Protein AF-A0A077KKG1-F1 (afdb_monomer)

pLDDT: mean 85.25, std 10.88, range [47.28, 97.12]

Radius of gyration: 15.62 Å; Cα contacts (8 Å, |Δi|>4): 244; chains: 1; bounding box: 36×27×46 Å

Structure (mmCIF, N/CA/C/O backbone):
data_AF-A0A077KKG1-F1
#
_entry.id   AF-A0A077KKG1-F1
#
loop_
_atom_site.group_PDB
_atom_site.id
_atom_site.type_symbol
_atom_site.label_atom_id
_atom_site.label_alt_id
_atom_site.label_comp_id
_atom_site.label_asym_id
_atom_site.label_entity_id
_atom_site.label_seq_id
_atom_site.pdbx_PDB_ins_code
_atom_site.Cartn_x
_atom_site.Cartn_y
_atom_site.Cartn_z
_atom_site.occupancy
_atom_site.B_iso_or_equiv
_atom_site.auth_seq_id
_atom_site.auth_comp_id
_atom_site.auth_asym_id
_atom_site.auth_atom_id
_atom_site.pdbx_PDB_model_num
ATOM 1 N N . MET A 1 1 ? -13.181 6.318 2.688 1.00 75.56 1 MET A N 1
ATOM 2 C CA . MET A 1 1 ? -13.221 5.011 3.381 1.00 75.56 1 MET A CA 1
ATOM 3 C C . MET A 1 1 ? -12.805 3.961 2.373 1.00 75.56 1 MET A C 1
ATOM 5 O O . MET A 1 1 ? -13.246 4.068 1.236 1.00 75.56 1 MET A O 1
ATOM 9 N N . ILE A 1 2 ? -11.935 3.028 2.757 1.00 85.12 2 ILE A N 1
ATOM 10 C CA . ILE A 1 2 ? -11.468 1.952 1.866 1.00 85.12 2 ILE A CA 1
ATOM 11 C C . ILE A 1 2 ? -12.514 0.837 1.843 1.00 85.12 2 ILE A C 1
ATOM 13 O O . ILE A 1 2 ? -13.038 0.472 2.900 1.00 85.12 2 ILE A O 1
ATOM 17 N N . ALA A 1 3 ? -12.823 0.294 0.667 1.00 88.19 3 ALA A N 1
ATOM 18 C CA . ALA A 1 3 ? -13.739 -0.831 0.590 1.00 88.19 3 ALA A CA 1
ATOM 19 C C . ALA A 1 3 ? -13.017 -2.147 0.955 1.00 88.19 3 ALA A C 1
ATOM 21 O O . ALA A 1 3 ? -11.878 -2.347 0.535 1.00 88.19 3 ALA A O 1
ATOM 22 N N . PRO A 1 4 ? -13.649 -3.079 1.696 1.00 88.25 4 PRO A N 1
ATOM 23 C CA . PRO A 1 4 ? -13.005 -4.322 2.136 1.00 88.25 4 PRO A CA 1
ATOM 24 C C . PRO A 1 4 ? -12.326 -5.120 1.017 1.00 88.25 4 PRO A C 1
ATOM 26 O O . PRO A 1 4 ? -11.242 -5.662 1.216 1.00 88.25 4 PRO A O 1
ATOM 29 N N . GLN A 1 5 ? -12.934 -5.154 -0.172 1.00 91.19 5 GLN A N 1
ATOM 30 C CA . GLN A 1 5 ? -12.411 -5.858 -1.344 1.00 91.19 5 GLN A CA 1
ATOM 31 C C . GLN A 1 5 ? -11.122 -5.255 -1.934 1.00 91.19 5 GLN A C 1
ATOM 33 O O . GLN A 1 5 ? -10.477 -5.895 -2.758 1.00 91.19 5 GLN A O 1
ATOM 38 N N . GLU A 1 6 ? -10.748 -4.036 -1.541 1.00 89.19 6 GLU A N 1
ATOM 39 C CA . GLU A 1 6 ? -9.504 -3.380 -1.967 1.00 89.19 6 GLU A CA 1
ATOM 40 C C . GLU A 1 6 ? -8.319 -3.736 -1.058 1.00 89.19 6 GLU A C 1
ATOM 42 O O . GLU A 1 6 ? -7.182 -3.338 -1.321 1.00 89.19 6 GLU A O 1
ATOM 47 N N . LEU A 1 7 ? -8.564 -4.465 0.032 1.00 94.31 7 LEU A N 1
ATOM 48 C CA . LEU A 1 7 ? -7.550 -4.800 1.020 1.00 94.31 7 LEU A CA 1
ATOM 49 C C . LEU A 1 7 ? -6.962 -6.186 0.777 1.00 94.31 7 LEU A C 1
ATOM 51 O O . LEU A 1 7 ? -7.649 -7.140 0.414 1.00 94.31 7 LEU A O 1
ATOM 55 N N . ARG A 1 8 ? -5.668 -6.295 1.061 1.00 94.88 8 ARG A N 1
ATOM 56 C CA . ARG A 1 8 ? -4.921 -7.547 1.135 1.00 94.88 8 ARG A CA 1
ATOM 57 C C . ARG A 1 8 ? -4.066 -7.567 2.391 1.00 94.88 8 ARG A C 1
ATOM 59 O O . ARG A 1 8 ? -3.738 -6.519 2.946 1.00 94.88 8 ARG A O 1
ATOM 66 N N . ILE A 1 9 ? -3.697 -8.770 2.823 1.00 94.88 9 ILE A N 1
ATOM 67 C CA . ILE A 1 9 ? -2.676 -8.954 3.859 1.00 94.88 9 ILE A CA 1
ATOM 68 C C . ILE A 1 9 ? -1.381 -8.290 3.374 1.00 94.88 9 ILE A C 1
ATOM 70 O O . ILE A 1 9 ? -0.998 -8.461 2.222 1.00 94.88 9 ILE A O 1
ATOM 74 N N . GLY A 1 10 ? -0.738 -7.517 4.247 1.00 94.38 10 GLY A N 1
ATOM 75 C CA . GLY A 1 10 ? 0.452 -6.729 3.936 1.00 94.38 10 GLY A CA 1
ATOM 76 C C . GLY A 1 10 ? 0.177 -5.287 3.502 1.00 94.38 10 GLY A C 1
ATOM 77 O O . GLY A 1 10 ? 1.113 -4.483 3.515 1.00 94.38 10 GLY A O 1
ATOM 78 N N . ASN A 1 11 ? -1.074 -4.923 3.187 1.00 96.19 11 ASN A N 1
ATOM 79 C CA . ASN A 1 11 ? -1.398 -3.547 2.811 1.00 96.19 11 ASN A CA 1
ATOM 80 C C . ASN A 1 11 ? -1.111 -2.586 3.966 1.00 96.19 11 ASN A C 1
ATOM 82 O O . ASN A 1 11 ? -1.488 -2.845 5.110 1.00 96.19 11 ASN A O 1
ATOM 86 N N . ILE A 1 12 ? -0.473 -1.466 3.639 1.00 95.50 12 ILE A N 1
ATOM 87 C CA . ILE A 1 12 ? -0.188 -0.369 4.557 1.00 95.50 12 ILE A CA 1
ATOM 88 C C . ILE A 1 12 ? -1.229 0.724 4.332 1.00 95.50 12 ILE A C 1
ATOM 90 O O . ILE A 1 12 ? -1.476 1.173 3.208 1.00 95.50 12 ILE A O 1
ATOM 94 N N . LEU A 1 13 ? -1.862 1.135 5.422 1.00 94.56 13 LEU A N 1
ATOM 95 C CA . LEU A 1 13 ? -2.914 2.142 5.440 1.00 94.56 13 LEU A CA 1
ATOM 96 C C . LEU A 1 13 ? -2.900 2.903 6.765 1.00 94.56 13 LEU A C 1
ATOM 98 O O . LEU A 1 13 ? -2.154 2.568 7.682 1.00 94.56 13 LEU A O 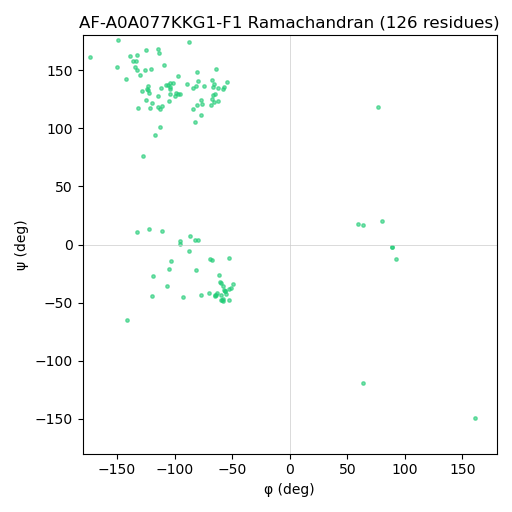1
ATOM 102 N N . ASN A 1 14 ? -3.759 3.909 6.866 1.00 93.69 14 ASN A N 1
ATOM 103 C CA . ASN A 1 14 ? -3.959 4.654 8.093 1.00 93.69 14 ASN A CA 1
ATOM 104 C C . ASN A 1 14 ? -5.291 4.254 8.734 1.00 93.69 14 ASN A C 1
ATOM 106 O O . ASN A 1 14 ? -6.320 4.162 8.062 1.00 93.69 14 ASN A O 1
ATOM 110 N N . ALA A 1 15 ? -5.292 4.068 10.049 1.00 92.19 15 ALA A N 1
ATOM 111 C CA . ALA A 1 15 ? -6.503 4.034 10.852 1.00 92.19 15 ALA A CA 1
ATOM 112 C C . ALA A 1 15 ? -6.710 5.365 11.571 1.00 92.19 15 ALA A C 1
ATOM 114 O O . ALA A 1 15 ? -5.769 5.952 12.105 1.00 92.19 15 ALA A O 1
ATOM 115 N N . ILE A 1 16 ? -7.960 5.817 11.609 1.00 90.38 16 ILE A N 1
ATOM 116 C CA . ILE A 1 16 ? -8.370 7.005 12.355 1.00 90.38 16 ILE A CA 1
ATOM 117 C C . ILE A 1 16 ? -8.991 6.609 13.693 1.00 90.38 16 ILE A C 1
ATOM 119 O O . ILE A 1 16 ? -9.902 5.783 13.750 1.00 90.38 16 ILE A O 1
ATOM 123 N N . ALA A 1 17 ? -8.535 7.238 14.774 1.00 83.56 17 ALA A N 1
ATOM 124 C CA . ALA A 1 17 ? -9.276 7.251 16.032 1.00 83.56 17 ALA A CA 1
ATOM 125 C C . ALA A 1 17 ? -10.118 8.526 16.105 1.00 83.56 17 ALA A C 1
ATOM 127 O O . ALA A 1 17 ? -9.610 9.629 15.905 1.00 83.56 17 ALA A O 1
ATOM 128 N N . THR A 1 18 ? -11.405 8.374 16.410 1.00 76.56 18 THR A N 1
ATOM 129 C CA . THR A 1 18 ? -12.345 9.486 16.577 1.00 76.56 18 THR A CA 1
ATOM 130 C C . THR A 1 18 ? -13.109 9.346 17.891 1.00 76.56 18 THR A C 1
ATOM 132 O O . THR A 1 18 ? -13.418 8.234 18.315 1.00 76.56 18 THR A O 1
ATOM 135 N N . ASN A 1 19 ? -13.431 10.472 18.531 1.00 76.31 19 ASN A N 1
ATOM 136 C CA . ASN A 1 19 ? -14.404 10.552 19.633 1.00 76.31 19 ASN A CA 1
ATOM 137 C C . ASN A 1 19 ? -15.850 10.737 19.132 1.00 76.31 19 ASN A C 1
ATOM 139 O O . ASN A 1 19 ? -16.741 10.992 19.937 1.00 76.31 19 ASN A O 1
ATOM 143 N N . GLY A 1 20 ? -16.089 10.649 17.819 1.00 70.06 20 GLY A N 1
ATOM 144 C CA . GLY A 1 20 ? -17.391 10.900 17.199 1.00 70.06 20 GLY A CA 1
ATOM 145 C C . GLY A 1 20 ? -17.643 12.359 16.805 1.00 70.06 20 GLY A C 1
ATOM 146 O O . GLY A 1 20 ? -18.687 12.640 16.225 1.00 70.06 20 GLY A O 1
ATOM 147 N N . ILE A 1 21 ? -16.707 13.274 17.085 1.00 73.31 21 ILE A N 1
ATOM 148 C CA . ILE A 1 21 ? -16.799 14.701 16.726 1.00 73.31 21 ILE A CA 1
ATOM 149 C C . ILE A 1 21 ? -15.637 15.094 15.810 1.00 73.31 21 ILE A C 1
ATOM 151 O O . ILE A 1 21 ? -15.840 15.756 14.796 1.00 73.31 21 ILE A O 1
ATOM 155 N N . GLU A 1 22 ? -14.424 14.651 16.136 1.00 75.75 22 GLU A N 1
ATOM 156 C CA . GLU A 1 22 ? -13.212 15.004 15.400 1.00 75.75 22 GLU A CA 1
ATOM 157 C C . GLU A 1 22 ? -12.278 13.804 15.216 1.00 75.75 22 GLU A C 1
ATOM 159 O O . GLU A 1 22 ? -12.406 12.766 15.879 1.00 75.75 22 GLU A O 1
ATOM 164 N N . THR A 1 23 ? -11.348 13.933 14.269 1.00 78.00 23 THR A N 1
ATOM 165 C CA . THR A 1 23 ? -10.246 12.976 14.114 1.00 78.00 23 THR A CA 1
ATOM 166 C C . THR A 1 23 ? -9.181 13.323 15.137 1.00 78.00 23 THR A C 1
ATOM 168 O O . THR A 1 23 ? -8.653 14.429 15.123 1.00 78.00 23 THR A O 1
ATOM 171 N N . ILE A 1 24 ? -8.875 12.379 16.020 1.00 75.56 24 ILE A N 1
ATOM 172 C CA . ILE A 1 24 ? -7.960 12.601 17.140 1.00 75.56 24 ILE A CA 1
ATOM 173 C C . ILE A 1 24 ? -6.544 12.212 16.741 1.00 75.56 24 ILE A C 1
ATOM 175 O O . ILE A 1 24 ? -5.611 12.949 17.024 1.00 75.56 24 ILE A O 1
ATOM 179 N N . ASN A 1 25 ? -6.386 11.061 16.084 1.00 80.56 25 ASN A N 1
ATOM 180 C CA . ASN A 1 25 ? -5.084 10.502 15.730 1.00 80.56 25 ASN A CA 1
ATOM 181 C C . ASN A 1 25 ? -5.162 9.675 14.442 1.00 80.56 25 ASN A C 1
ATOM 183 O O . ASN A 1 25 ? -6.196 9.063 14.151 1.00 80.56 25 ASN A O 1
ATOM 187 N N . PHE A 1 26 ? -4.030 9.605 13.738 1.00 86.12 26 PHE A N 1
ATOM 188 C CA . PHE A 1 26 ? -3.769 8.649 12.664 1.00 86.12 26 PHE A CA 1
ATOM 189 C C . PHE A 1 26 ? -2.770 7.596 13.142 1.00 86.12 26 PHE A C 1
ATOM 191 O O . PHE A 1 26 ? -1.768 7.925 13.776 1.00 86.12 26 PHE A O 1
ATOM 198 N N . TYR A 1 27 ? -3.036 6.340 12.805 1.00 88.81 27 TYR A N 1
ATOM 199 C CA . TYR A 1 27 ? -2.153 5.212 13.067 1.00 88.81 27 TYR A CA 1
ATOM 200 C C . TYR A 1 27 ? -1.801 4.553 11.743 1.00 88.81 27 TYR A C 1
ATOM 202 O O . TYR A 1 27 ? -2.691 4.034 11.074 1.00 88.81 27 TYR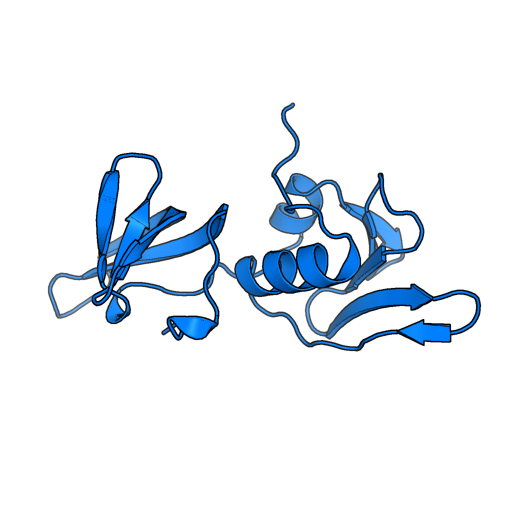 A O 1
ATOM 210 N N . GLU A 1 28 ? -0.523 4.553 11.376 1.00 92.69 28 GLU A N 1
ATOM 211 C CA . GLU A 1 28 ? -0.046 3.694 10.295 1.00 92.69 28 GLU A CA 1
ATOM 212 C C . GLU A 1 28 ? -0.146 2.241 10.760 1.00 92.69 28 GLU A C 1
ATOM 214 O O . GLU A 1 28 ? 0.360 1.878 11.826 1.00 92.69 28 GLU A O 1
ATOM 219 N N . ILE A 1 29 ? -0.834 1.423 9.974 1.00 94.56 29 ILE A N 1
ATOM 220 C CA . ILE A 1 29 ? -1.049 0.015 10.274 1.00 94.56 29 ILE A CA 1
ATOM 221 C C . ILE A 1 29 ? -0.803 -0.833 9.037 1.00 94.56 29 ILE A C 1
ATOM 223 O O . ILE A 1 29 ? -1.014 -0.402 7.900 1.00 94.56 29 ILE A O 1
ATOM 227 N N . LYS A 1 30 ? -0.412 -2.080 9.283 1.00 95.75 30 LYS A N 1
ATOM 228 C CA . LYS A 1 30 ? -0.242 -3.102 8.260 1.00 95.75 30 LYS A CA 1
ATOM 229 C C . LYS A 1 30 ? -1.267 -4.207 8.470 1.00 95.75 30 LYS A C 1
ATOM 231 O O . LYS A 1 30 ? -1.401 -4.725 9.577 1.00 95.75 30 LYS A O 1
ATOM 236 N N . VAL A 1 31 ? -2.015 -4.545 7.422 1.00 96.38 31 VAL A N 1
ATOM 237 C CA . VAL A 1 31 ? -3.052 -5.586 7.487 1.00 96.38 31 VAL A CA 1
ATOM 238 C C . VAL A 1 31 ? -2.401 -6.940 7.733 1.00 96.38 31 VAL A C 1
ATOM 240 O O . VAL A 1 31 ? -1.596 -7.395 6.925 1.00 96.38 31 VAL A O 1
ATOM 243 N N . ASN A 1 32 ? -2.803 -7.609 8.808 1.00 97.12 32 ASN A N 1
ATOM 244 C CA . ASN A 1 32 ? -2.399 -8.977 9.119 1.00 97.12 32 ASN A CA 1
ATOM 245 C C . ASN A 1 32 ? -3.541 -9.980 8.874 1.00 97.12 32 ASN A C 1
ATOM 247 O O . ASN A 1 32 ? -3.304 -11.088 8.407 1.00 97.12 32 ASN A O 1
ATOM 251 N N . GLU A 1 33 ? -4.789 -9.587 9.139 1.00 97.12 33 GLU A N 1
ATOM 252 C CA . GLU A 1 33 ? -5.979 -10.430 8.957 1.00 97.12 33 GLU A CA 1
ATOM 253 C C . GLU A 1 33 ? -7.157 -9.592 8.442 1.00 97.12 33 GLU A C 1
ATOM 255 O O . GLU A 1 33 ? -7.343 -8.454 8.880 1.00 97.12 33 GLU A O 1
ATOM 260 N N . ILE A 1 34 ? -7.977 -10.158 7.551 1.00 96.19 34 ILE A N 1
ATOM 261 C CA . ILE A 1 34 ? -9.227 -9.549 7.074 1.00 96.19 34 ILE A CA 1
ATOM 262 C C . ILE A 1 34 ? -10.400 -10.271 7.744 1.00 96.19 34 ILE A C 1
ATOM 264 O O . ILE A 1 34 ? -10.528 -11.488 7.636 1.00 96.19 34 ILE A O 1
ATOM 268 N N . LEU A 1 35 ? -11.250 -9.515 8.436 1.00 95.94 35 LEU A N 1
ATOM 269 C CA . LEU A 1 35 ? -12.389 -10.006 9.213 1.00 95.94 35 LEU A CA 1
ATOM 270 C C . LEU A 1 35 ? -13.699 -9.543 8.573 1.00 95.94 35 LEU A C 1
ATOM 272 O O . LEU A 1 35 ? -13.719 -8.602 7.795 1.00 95.94 35 LEU A O 1
ATOM 276 N N . THR A 1 36 ? -14.830 -10.137 8.945 1.00 94.56 36 THR A N 1
ATOM 277 C CA . THR A 1 36 ? -16.141 -9.724 8.407 1.00 94.56 36 THR A CA 1
ATOM 278 C C . THR A 1 36 ? -16.509 -8.270 8.720 1.00 94.56 36 THR A C 1
ATOM 280 O O . THR A 1 36 ? -17.290 -7.664 7.995 1.00 94.56 36 THR A O 1
ATOM 283 N N . ASP A 1 37 ? -15.974 -7.711 9.804 1.00 94.25 37 ASP A N 1
ATOM 284 C CA . ASP A 1 37 ? -16.308 -6.384 10.327 1.00 94.25 37 ASP A CA 1
ATOM 285 C C . ASP A 1 37 ? -15.093 -5.443 10.436 1.00 94.25 37 ASP A C 1
ATOM 287 O O . ASP A 1 37 ? -15.177 -4.389 11.069 1.00 94.25 37 ASP A O 1
ATOM 291 N N . GLY A 1 38 ? -13.960 -5.793 9.821 1.00 95.06 38 GLY A N 1
ATOM 292 C CA . GLY A 1 38 ? -12.765 -4.956 9.834 1.00 95.06 38 GLY A CA 1
ATOM 293 C C . GLY A 1 38 ? -11.493 -5.713 9.483 1.00 95.06 38 GLY A C 1
ATOM 294 O O . GLY A 1 38 ? -11.505 -6.682 8.728 1.00 95.06 38 GLY A O 1
ATOM 295 N N . ILE A 1 39 ? -10.379 -5.276 10.058 1.00 96.69 39 ILE A N 1
ATOM 296 C CA . ILE A 1 39 ? -9.084 -5.948 9.935 1.00 96.69 39 ILE A CA 1
ATOM 297 C C . ILE A 1 39 ? -8.417 -6.088 11.298 1.00 96.69 39 ILE A C 1
ATOM 299 O O . ILE A 1 39 ? -8.771 -5.392 12.255 1.00 96.69 39 ILE A O 1
ATOM 303 N N . ARG A 1 40 ? -7.420 -6.968 11.370 1.00 96.94 40 ARG A N 1
ATOM 304 C CA . ARG A 1 40 ? -6.448 -7.019 12.463 1.00 96.94 40 ARG A CA 1
ATOM 305 C C . ARG A 1 40 ? -5.080 -6.606 11.939 1.00 96.94 40 ARG A C 1
ATOM 307 O O . ARG A 1 40 ? -4.676 -7.067 10.873 1.00 96.94 40 ARG A O 1
ATOM 314 N N . GLU A 1 41 ? -4.381 -5.755 12.677 1.00 95.06 41 GLU A N 1
ATOM 315 C CA . GLU A 1 41 ? -2.994 -5.380 12.374 1.00 95.06 41 GLU A CA 1
ATOM 316 C C . GLU A 1 41 ? -1.976 -6.343 13.011 1.00 95.06 41 GLU A C 1
ATOM 318 O O . GLU A 1 41 ? -2.346 -7.233 13.781 1.00 95.06 41 GLU A O 1
ATOM 323 N N . GLU A 1 42 ? -0.692 -6.168 12.703 1.00 92.19 42 GLU A N 1
ATOM 324 C CA . GLU A 1 42 ? 0.392 -7.058 13.147 1.00 92.19 42 GLU A CA 1
ATOM 325 C C . GLU A 1 42 ? 0.524 -7.156 14.676 1.00 92.19 42 GLU A C 1
ATOM 327 O O . GLU A 1 42 ? 0.814 -8.233 15.193 1.00 92.19 42 GLU A O 1
ATOM 332 N N . LYS A 1 43 ? 0.238 -6.086 15.431 1.00 92.56 43 LYS A N 1
ATOM 333 C CA . LYS A 1 43 ? 0.250 -6.124 16.911 1.00 92.56 43 LYS A CA 1
ATOM 334 C C . LYS A 1 43 ? -1.042 -6.684 17.517 1.00 92.56 43 LYS A C 1
ATOM 336 O O . LYS A 1 43 ? -1.203 -6.695 18.736 1.00 92.56 43 LYS A O 1
ATOM 341 N N . GLY A 1 44 ? -1.982 -7.137 16.688 1.00 93.62 44 GLY A N 1
ATOM 342 C CA . GLY A 1 44 ? -3.218 -7.791 17.114 1.00 93.62 44 GLY A CA 1
ATOM 343 C C . GLY A 1 44 ? -4.401 -6.855 17.378 1.00 93.62 44 GLY A C 1
ATOM 344 O O . GLY A 1 44 ? -5.497 -7.353 17.661 1.00 93.62 44 GLY A O 1
ATOM 345 N N . LEU A 1 45 ? -4.222 -5.534 17.250 1.00 93.62 45 LEU A N 1
ATOM 346 C CA . LEU A 1 45 ? -5.309 -4.558 17.359 1.00 93.62 45 LEU A CA 1
ATOM 347 C C . LEU A 1 45 ? -6.284 -4.692 16.184 1.00 93.62 45 LEU A C 1
ATOM 349 O O . LEU A 1 45 ? -5.888 -4.947 15.046 1.00 93.62 45 LEU A O 1
ATOM 353 N N . LYS A 1 46 ? -7.575 -4.525 16.480 1.00 95.12 46 LYS A N 1
ATOM 354 C CA . LYS A 1 46 ? -8.663 -4.626 15.505 1.00 95.12 46 LYS A CA 1
ATOM 355 C C . LYS A 1 46 ? -9.168 -3.238 15.129 1.00 95.12 46 LYS A C 1
ATOM 357 O O . LYS A 1 46 ? -9.461 -2.438 16.015 1.00 95.12 46 LYS A O 1
ATOM 362 N N . PHE A 1 47 ? -9.346 -3.003 13.832 1.00 93.25 47 PHE A N 1
ATOM 363 C CA . PHE A 1 47 ? -9.867 -1.750 13.291 1.00 93.25 47 PHE A CA 1
ATOM 364 C C . PHE A 1 47 ? -11.095 -2.006 12.405 1.00 93.25 47 PHE A C 1
ATOM 366 O O . PHE A 1 47 ? -10.994 -2.789 11.455 1.00 93.25 47 PHE A O 1
ATOM 373 N N . PRO A 1 48 ? -12.250 -1.375 12.687 1.00 93.69 48 PRO A N 1
ATOM 374 C CA . PRO A 1 48 ? -13.421 -1.437 11.814 1.00 93.69 48 PRO A CA 1
ATOM 375 C C . PRO A 1 48 ? -13.160 -0.798 10.446 1.00 93.69 48 PRO A C 1
ATOM 377 O O . PRO A 1 48 ? -12.420 0.174 10.340 1.00 93.69 48 PRO A O 1
ATOM 380 N N . TYR A 1 49 ? -13.836 -1.254 9.389 1.00 93.50 49 TYR A N 1
ATOM 381 C CA . TYR A 1 49 ? -13.618 -0.705 8.039 1.00 93.50 49 TYR A CA 1
ATOM 382 C C . TYR A 1 49 ? -13.862 0.804 7.920 1.00 93.50 49 TYR A C 1
ATOM 384 O O . TYR A 1 49 ? -13.138 1.499 7.210 1.00 93.50 49 TYR A O 1
ATOM 392 N N . HIS A 1 50 ? -14.850 1.333 8.642 1.00 90.94 50 HIS A N 1
ATOM 393 C CA . HIS A 1 50 ? -15.166 2.762 8.603 1.00 90.94 50 HIS A CA 1
ATOM 394 C C . HIS A 1 50 ? -14.082 3.642 9.251 1.00 90.94 50 HIS A C 1
ATOM 396 O O . HIS A 1 50 ? -14.110 4.858 9.078 1.00 90.94 50 HIS A O 1
ATOM 402 N N . THR A 1 51 ? -13.129 3.055 9.986 1.00 91.94 51 THR A N 1
ATOM 403 C CA . THR A 1 51 ? -11.969 3.767 10.536 1.00 91.94 51 THR A CA 1
ATOM 404 C C . THR A 1 51 ? -10.739 3.666 9.637 1.00 91.94 51 THR A C 1
ATOM 406 O O . THR A 1 51 ? -9.688 4.173 10.012 1.00 91.94 51 THR A O 1
ATOM 409 N N . LEU A 1 52 ? -10.821 2.993 8.485 1.00 93.50 52 LEU A N 1
ATOM 410 C CA . LEU A 1 52 ? -9.686 2.795 7.585 1.00 93.50 52 LEU A CA 1
ATOM 411 C C . LEU A 1 52 ? -9.682 3.831 6.458 1.00 93.50 52 LEU A C 1
ATOM 413 O O . LEU A 1 52 ? -10.673 4.023 5.740 1.00 93.50 52 LEU A O 1
ATOM 417 N N . VAL A 1 53 ? -8.532 4.471 6.270 1.00 93.00 53 VAL A N 1
ATOM 418 C CA . VAL A 1 53 ? -8.293 5.457 5.215 1.00 93.00 53 VAL A CA 1
ATOM 419 C C . VAL A 1 53 ? -6.975 5.171 4.502 1.00 93.00 53 VAL A C 1
ATOM 421 O O . VAL A 1 53 ? -6.039 4.610 5.070 1.00 93.00 53 VAL A O 1
ATOM 424 N N . GLY A 1 54 ? -6.909 5.529 3.221 1.00 91.44 54 GLY A N 1
ATOM 425 C CA . GLY A 1 54 ? -5.706 5.319 2.425 1.00 91.44 54 GLY A CA 1
ATOM 426 C C . GLY A 1 54 ? -4.555 6.185 2.926 1.00 91.44 54 GLY A C 1
ATOM 427 O O . GLY A 1 54 ? -4.735 7.374 3.190 1.00 91.44 54 GLY A O 1
ATOM 428 N N . THR A 1 55 ? -3.364 5.600 3.027 1.00 92.25 55 THR A N 1
ATOM 429 C CA . THR A 1 55 ? -2.127 6.372 3.176 1.00 92.25 55 THR A CA 1
ATOM 430 C C . THR A 1 55 ? -1.769 6.956 1.820 1.00 92.25 55 THR A C 1
ATOM 432 O O . THR A 1 55 ? -1.622 6.192 0.867 1.00 92.25 55 THR A O 1
ATOM 435 N N . LEU A 1 56 ? -1.671 8.285 1.719 1.00 91.31 56 LEU A N 1
ATOM 436 C CA . LEU A 1 56 ? -1.308 8.961 0.471 1.00 91.31 56 LEU A CA 1
ATOM 437 C C . LEU A 1 56 ? 0.038 8.449 -0.042 1.00 91.31 56 LEU A C 1
ATOM 439 O O . LEU A 1 56 ? 0.991 8.297 0.724 1.00 91.31 56 LEU A O 1
ATOM 443 N N . LEU A 1 57 ? 0.102 8.188 -1.344 1.00 91.06 57 LEU A N 1
ATOM 444 C CA . LEU A 1 57 ? 1.334 7.802 -2.001 1.00 91.06 57 LEU A CA 1
ATOM 445 C C . LEU A 1 57 ? 2.210 9.041 -2.206 1.00 91.06 57 LEU A C 1
ATOM 447 O O . LEU A 1 57 ? 1.891 9.920 -3.001 1.00 91.06 57 LEU A O 1
ATOM 451 N N . THR A 1 58 ? 3.328 9.097 -1.490 1.00 91.38 58 THR A N 1
ATOM 452 C CA . THR A 1 58 ? 4.317 10.178 -1.581 1.00 91.38 58 THR A CA 1
ATOM 453 C C . THR A 1 58 ? 5.643 9.652 -2.126 1.00 91.38 58 THR A C 1
ATOM 455 O O . THR A 1 58 ? 5.875 8.442 -2.188 1.00 91.38 58 THR A O 1
ATOM 458 N N . GLU A 1 59 ? 6.550 10.562 -2.484 1.00 91.38 59 GLU A N 1
ATOM 459 C CA . GLU A 1 59 ? 7.926 10.209 -2.856 1.00 91.38 59 GLU A CA 1
ATOM 460 C C . GLU A 1 59 ? 8.633 9.409 -1.750 1.00 91.38 59 GLU A C 1
ATOM 462 O O . GLU A 1 59 ? 9.288 8.409 -2.038 1.00 91.38 59 GLU A O 1
ATOM 467 N N . GLU A 1 60 ? 8.432 9.774 -0.480 1.00 92.56 60 GLU A N 1
ATOM 468 C CA . GLU A 1 60 ? 9.002 9.056 0.668 1.00 92.56 60 GLU A CA 1
ATOM 469 C C . GLU A 1 60 ? 8.623 7.566 0.665 1.00 92.56 60 GLU A C 1
ATOM 471 O O . GLU A 1 60 ? 9.472 6.703 0.896 1.00 92.56 60 GLU A O 1
ATOM 476 N N . TRP A 1 61 ? 7.364 7.248 0.352 1.00 92.81 61 TRP A N 1
ATOM 477 C CA . TRP A 1 61 ? 6.907 5.863 0.247 1.00 92.81 61 TRP A CA 1
ATOM 478 C C . TRP A 1 61 ? 7.586 5.113 -0.894 1.00 92.81 61 TRP A C 1
ATOM 480 O O . TRP A 1 61 ? 8.026 3.981 -0.702 1.00 92.81 61 TRP A O 1
ATOM 490 N N . LEU A 1 62 ? 7.721 5.737 -2.065 1.00 92.00 62 LEU A N 1
ATOM 491 C CA . LEU A 1 62 ? 8.409 5.123 -3.202 1.00 92.00 62 LEU A CA 1
ATOM 492 C C . LEU A 1 62 ? 9.863 4.780 -2.863 1.00 92.00 62 LEU A C 1
ATOM 494 O O . LEU A 1 62 ? 10.310 3.666 -3.143 1.00 92.00 62 LEU A O 1
ATOM 498 N N . LEU A 1 63 ? 10.576 5.689 -2.197 1.00 92.19 63 LEU A N 1
ATOM 499 C CA . LEU A 1 63 ? 11.954 5.455 -1.762 1.00 92.19 63 LEU A CA 1
ATOM 500 C C . LEU A 1 63 ? 12.033 4.313 -0.735 1.00 92.19 63 LEU A C 1
ATOM 502 O O . LEU A 1 63 ? 12.872 3.420 -0.880 1.00 92.19 63 LEU A O 1
ATOM 506 N N . LYS A 1 64 ? 11.120 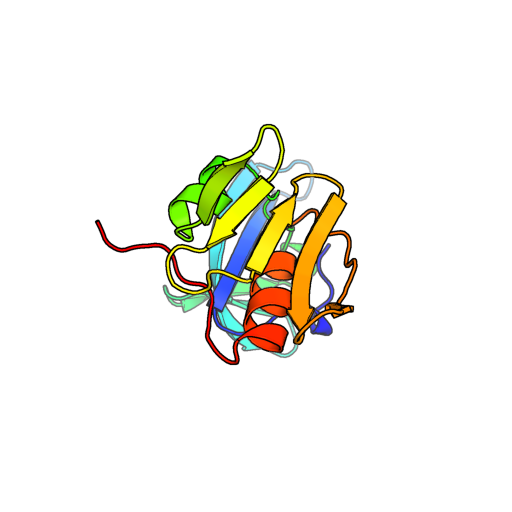4.276 0.250 1.00 92.81 64 LYS A N 1
ATOM 507 C CA . LYS A 1 64 ? 11.008 3.172 1.227 1.00 92.81 64 LYS A CA 1
ATOM 508 C C . LYS A 1 64 ? 10.789 1.819 0.551 1.00 92.81 64 LYS A C 1
ATOM 510 O O . LYS A 1 64 ? 11.380 0.828 0.969 1.00 92.81 64 LYS A O 1
ATOM 515 N N . PHE A 1 65 ? 9.991 1.775 -0.512 1.00 92.69 65 PHE A N 1
ATOM 516 C CA . PHE A 1 65 ? 9.744 0.567 -1.304 1.00 92.69 65 PHE A CA 1
ATOM 517 C C . PHE A 1 65 ? 10.859 0.236 -2.304 1.00 92.69 65 PHE A C 1
ATOM 519 O O . PHE A 1 65 ? 10.749 -0.714 -3.074 1.00 92.69 65 PHE A O 1
ATOM 526 N N . GLY A 1 66 ? 11.953 0.997 -2.313 1.00 91.75 66 GLY A N 1
ATOM 527 C CA . GLY A 1 66 ? 13.091 0.709 -3.168 1.00 91.75 66 GLY A CA 1
ATOM 528 C C . GLY A 1 66 ? 12.935 1.159 -4.613 1.00 91.75 66 GLY A C 1
ATOM 529 O O . GLY A 1 66 ? 13.645 0.640 -5.481 1.00 91.75 66 GLY A O 1
ATOM 530 N N . PHE A 1 67 ? 12.036 2.099 -4.880 1.00 91.25 67 PHE A N 1
ATOM 531 C CA . PHE A 1 67 ? 12.077 2.838 -6.126 1.00 91.25 67 PHE A CA 1
ATOM 532 C C . PHE A 1 67 ? 13.120 3.951 -6.049 1.00 91.25 67 PHE A C 1
ATOM 534 O O . PHE A 1 67 ? 13.361 4.534 -4.997 1.00 91.25 67 PHE A O 1
ATOM 541 N N . GLU A 1 68 ? 13.723 4.256 -7.187 1.00 92.19 68 GLU A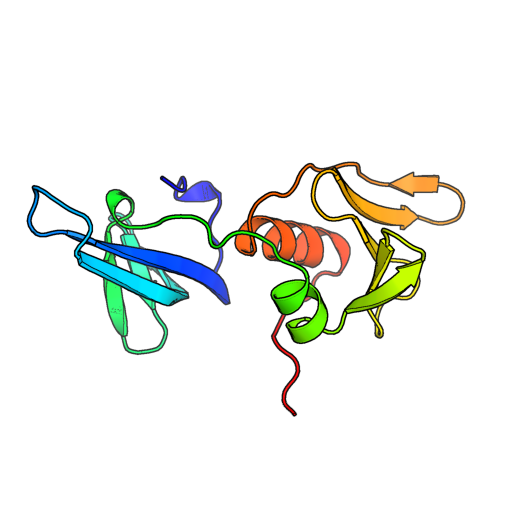 N 1
ATOM 542 C CA . GLU A 1 68 ? 14.736 5.291 -7.337 1.00 92.19 68 GLU A CA 1
ATOM 543 C C . GLU A 1 68 ? 14.284 6.267 -8.413 1.00 92.19 68 GLU A C 1
ATOM 545 O O . GLU A 1 68 ? 13.850 5.861 -9.497 1.00 92.19 68 GLU A O 1
ATOM 550 N N . LYS A 1 69 ? 14.394 7.562 -8.123 1.00 90.69 69 LYS A N 1
ATOM 551 C CA . LYS A 1 69 ? 14.132 8.602 -9.111 1.00 90.69 69 LYS A CA 1
ATOM 552 C C . LYS A 1 69 ? 15.223 8.558 -10.182 1.00 90.69 69 LYS A C 1
ATOM 554 O O . LYS A 1 69 ? 16.398 8.710 -9.856 1.00 90.69 69 LYS A O 1
ATOM 559 N N . ARG A 1 70 ? 14.847 8.331 -11.445 1.00 85.38 70 ARG A N 1
ATOM 560 C CA . ARG A 1 70 ? 15.795 8.330 -12.584 1.00 85.38 70 ARG A CA 1
ATOM 561 C C . ARG A 1 70 ? 15.481 9.394 -13.634 1.00 85.38 70 ARG A C 1
ATOM 563 O O . ARG A 1 70 ? 16.406 9.866 -14.279 1.00 85.38 70 ARG A O 1
ATOM 570 N N . ASP A 1 71 ? 14.216 9.795 -13.748 1.00 79.06 71 ASP A N 1
ATOM 571 C CA . ASP A 1 71 ? 13.759 10.911 -14.583 1.00 79.06 71 ASP A CA 1
ATOM 572 C C . ASP A 1 71 ? 12.978 11.914 -13.709 1.00 79.06 71 ASP A C 1
ATOM 574 O O . ASP A 1 71 ? 12.610 11.586 -12.576 1.00 79.06 71 ASP A O 1
ATOM 578 N N . ASP A 1 72 ? 12.695 13.116 -14.225 1.00 78.69 72 ASP A N 1
ATOM 579 C CA . ASP A 1 72 ? 12.073 14.223 -13.472 1.00 78.69 72 ASP A CA 1
ATOM 580 C C . ASP A 1 72 ? 10.810 13.821 -12.686 1.00 78.69 72 ASP A C 1
ATOM 582 O O . ASP A 1 72 ? 10.592 14.313 -11.573 1.00 78.69 72 ASP A O 1
ATOM 586 N N . ASP A 1 73 ? 10.021 12.884 -13.221 1.00 80.31 73 ASP A N 1
ATOM 587 C CA . ASP A 1 73 ? 8.750 12.420 -12.663 1.00 80.31 73 ASP A CA 1
ATOM 588 C C . ASP A 1 73 ? 8.593 10.886 -12.602 1.00 80.31 73 ASP A C 1
ATOM 590 O O . ASP A 1 73 ? 7.493 10.399 -12.326 1.00 80.31 73 ASP A O 1
ATOM 594 N N . LYS A 1 74 ? 9.665 10.106 -12.830 1.00 86.50 74 LYS A N 1
ATOM 595 C CA . LYS A 1 74 ? 9.600 8.630 -12.845 1.00 86.50 74 LYS A CA 1
ATOM 596 C C . LYS A 1 74 ? 10.527 7.977 -11.833 1.00 86.50 74 LYS A C 1
ATOM 598 O O . LYS A 1 74 ? 11.740 8.211 -11.804 1.00 86.50 74 LYS A O 1
ATOM 603 N N . TYR A 1 75 ? 9.934 7.059 -11.081 1.00 90.12 75 TYR A N 1
ATOM 604 C CA . TYR A 1 75 ? 10.587 6.252 -10.063 1.00 90.12 75 TYR A CA 1
ATOM 605 C C . TYR A 1 75 ? 10.647 4.802 -10.525 1.00 90.12 75 TYR A 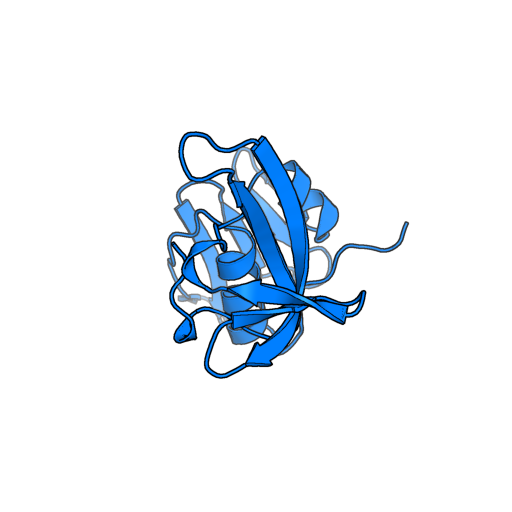C 1
ATOM 607 O O . TYR A 1 75 ? 9.605 4.194 -10.747 1.00 90.12 75 TYR A O 1
ATOM 615 N N . TYR A 1 76 ? 11.842 4.238 -10.666 1.00 89.69 76 TYR A N 1
ATOM 616 C CA . TYR A 1 76 ? 12.060 2.876 -11.159 1.00 89.69 76 TYR A CA 1
ATOM 617 C C . TYR A 1 76 ? 12.409 1.949 -10.005 1.00 89.69 76 TYR A C 1
ATOM 619 O O . TYR A 1 76 ? 13.229 2.295 -9.157 1.00 89.69 76 TYR A O 1
ATOM 627 N N . HIS A 1 77 ? 11.813 0.761 -9.966 1.00 89.25 77 HIS A N 1
ATOM 628 C CA . HIS A 1 77 ? 12.114 -0.190 -8.902 1.00 89.25 77 HIS A CA 1
ATOM 629 C C . HIS A 1 77 ? 13.464 -0.878 -9.152 1.00 89.25 77 HIS A C 1
ATOM 631 O O . HIS A 1 77 ? 13.632 -1.539 -10.173 1.00 89.25 77 HIS A O 1
ATOM 637 N N . HIS A 1 78 ? 14.391 -0.812 -8.190 1.00 82.25 78 HIS A N 1
ATOM 638 C CA . HIS A 1 78 ? 15.759 -1.352 -8.315 1.00 82.25 78 HIS A CA 1
ATOM 639 C C . HIS A 1 78 ? 15.835 -2.833 -8.753 1.00 82.25 78 HIS A C 1
ATOM 641 O O . HIS A 1 78 ? 16.708 -3.207 -9.525 1.00 82.25 78 HIS A O 1
ATOM 647 N N . LYS A 1 79 ? 14.917 -3.685 -8.268 1.00 85.44 79 LYS A N 1
ATOM 648 C CA . LYS A 1 79 ? 14.825 -5.114 -8.642 1.00 85.44 79 LYS A CA 1
ATOM 649 C C . LYS A 1 79 ? 14.097 -5.360 -9.975 1.00 85.44 79 LYS A C 1
ATOM 651 O O . LYS A 1 79 ? 14.263 -6.412 -10.584 1.00 85.44 79 LYS A O 1
ATOM 656 N N . TYR A 1 80 ? 13.264 -4.419 -10.421 1.00 82.56 80 TYR A N 1
ATOM 657 C CA . TYR A 1 80 ? 12.353 -4.603 -11.550 1.00 82.56 80 TYR A CA 1
ATOM 658 C C . TYR A 1 80 ? 12.548 -3.483 -12.566 1.00 82.56 80 TYR A C 1
ATOM 660 O O . TYR A 1 80 ? 11.691 -2.612 -12.691 1.00 82.56 80 TYR A O 1
ATOM 668 N N . ASP A 1 81 ? 13.634 -3.555 -13.343 1.00 70.00 81 ASP A N 1
ATOM 669 C CA . ASP A 1 81 ? 14.076 -2.530 -14.312 1.00 70.00 81 ASP A CA 1
ATOM 670 C C . ASP A 1 81 ? 13.017 -2.080 -15.343 1.00 70.00 81 ASP A C 1
ATOM 672 O O . ASP A 1 81 ? 13.197 -1.090 -16.047 1.00 70.00 81 ASP A O 1
ATOM 676 N N . ARG A 1 82 ? 11.892 -2.795 -15.444 1.00 76.81 82 ARG A N 1
ATOM 677 C CA . ARG A 1 82 ? 10.762 -2.512 -16.343 1.00 76.81 82 ARG A CA 1
ATOM 678 C C . ARG A 1 82 ? 9.487 -2.046 -15.634 1.00 76.81 82 ARG A C 1
ATOM 680 O O . ARG A 1 82 ? 8.424 -2.029 -16.256 1.00 76.81 82 ARG A O 1
ATOM 687 N N . THR A 1 83 ? 9.585 -1.709 -14.351 1.00 81.81 83 THR A N 1
ATOM 688 C CA . THR A 1 83 ? 8.480 -1.212 -13.524 1.00 81.81 83 THR A CA 1
ATOM 689 C C . THR A 1 83 ? 8.834 0.172 -13.013 1.00 81.81 83 THR A C 1
ATOM 691 O O . THR A 1 83 ? 9.838 0.342 -12.317 1.00 81.81 83 THR A O 1
ATOM 694 N N . TRP A 1 84 ? 7.998 1.153 -13.340 1.00 84.50 84 TRP A N 1
ATOM 695 C CA . TRP A 1 84 ? 8.136 2.501 -12.811 1.00 84.50 84 TRP A CA 1
ATOM 696 C C . TRP A 1 84 ? 6.798 3.082 -12.379 1.00 84.50 84 TRP A C 1
ATOM 698 O O . TRP A 1 84 ? 5.731 2.640 -12.806 1.00 84.50 84 TRP A O 1
ATOM 708 N N . VAL A 1 85 ? 6.873 4.074 -11.501 1.00 84.00 85 VAL A N 1
ATOM 709 C CA . VAL A 1 85 ? 5.736 4.813 -10.965 1.00 84.00 85 VAL A CA 1
ATOM 710 C C . VAL A 1 85 ? 5.937 6.291 -11.256 1.00 84.00 85 VAL A C 1
ATOM 712 O O . VAL A 1 85 ? 7.035 6.818 -11.075 1.00 84.00 85 VAL A O 1
ATOM 715 N N . LYS A 1 86 ? 4.869 6.956 -11.690 1.00 82.69 86 LYS A N 1
ATOM 716 C CA . LYS A 1 86 ? 4.751 8.411 -11.708 1.00 82.69 86 LYS A CA 1
ATOM 717 C C . LYS A 1 86 ? 3.680 8.811 -10.701 1.00 82.69 86 LYS A C 1
ATOM 719 O O . LYS A 1 86 ? 2.516 8.424 -10.849 1.00 82.69 86 LYS A O 1
ATOM 724 N N . ILE A 1 87 ? 4.102 9.557 -9.682 1.00 70.81 87 ILE A N 1
ATOM 725 C CA . ILE A 1 87 ? 3.219 10.152 -8.670 1.00 70.81 87 ILE A CA 1
ATOM 726 C C . ILE A 1 87 ? 2.155 10.991 -9.400 1.00 70.81 87 ILE A C 1
ATOM 728 O O . ILE A 1 87 ? 2.476 11.621 -10.405 1.00 70.81 87 ILE A O 1
ATOM 732 N N . GLU A 1 88 ? 0.896 10.942 -8.948 1.00 67.25 88 GLU A N 1
ATOM 733 C CA . GLU A 1 88 ? -0.257 11.629 -9.574 1.00 67.25 88 GLU A CA 1
ATOM 734 C C . GLU A 1 88 ? -0.613 11.159 -10.998 1.00 67.25 88 GLU A C 1
ATOM 736 O O . GLU A 1 88 ? -1.305 11.856 -11.742 1.00 67.25 88 GLU A O 1
ATOM 741 N N . SER A 1 89 ? -0.135 9.996 -11.452 1.00 63.41 89 SER A N 1
ATOM 742 C CA . SER A 1 89 ? -0.506 9.503 -12.785 1.00 63.41 89 SER A CA 1
ATOM 743 C C . SER A 1 89 ? -0.736 8.006 -12.837 1.00 63.41 89 SER A C 1
ATOM 745 O O . SER A 1 89 ? -1.848 7.584 -13.141 1.00 63.41 89 SER A O 1
ATOM 747 N N . CYS A 1 90 ? 0.295 7.189 -12.611 1.00 66.56 90 CYS A N 1
ATOM 748 C CA . CYS A 1 90 ? 0.163 5.742 -12.765 1.00 66.56 90 CYS A CA 1
ATOM 749 C C . CYS A 1 90 ? 1.389 4.942 -12.327 1.00 66.56 90 CYS A C 1
ATOM 751 O O . CYS A 1 90 ? 2.514 5.442 -12.301 1.00 66.56 90 CYS A O 1
ATOM 753 N N . ILE A 1 91 ? 1.166 3.651 -12.087 1.00 65.94 91 ILE A N 1
ATOM 754 C CA . ILE A 1 91 ? 2.193 2.617 -12.233 1.00 65.94 91 ILE A CA 1
ATOM 755 C C . ILE A 1 91 ? 2.175 2.080 -13.665 1.00 65.94 91 ILE A C 1
ATOM 757 O O . ILE A 1 91 ? 1.106 1.833 -14.222 1.00 65.94 91 ILE A O 1
ATOM 761 N N . VAL A 1 92 ? 3.358 1.875 -14.240 1.00 66.75 92 VAL A N 1
ATOM 762 C CA . VAL A 1 92 ? 3.533 1.348 -15.592 1.00 66.75 92 VAL A CA 1
ATOM 763 C C . VAL A 1 92 ? 4.498 0.172 -15.572 1.00 66.75 92 VAL A C 1
ATOM 765 O O . VAL A 1 92 ? 5.601 0.258 -15.022 1.00 66.75 92 VAL A O 1
ATOM 768 N N . LYS A 1 93 ? 4.106 -0.921 -16.236 1.00 65.62 93 LYS A N 1
ATOM 769 C CA . LYS A 1 93 ? 4.966 -2.087 -16.451 1.00 65.62 93 LYS A CA 1
ATOM 770 C C . LYS A 1 93 ? 5.116 -2.402 -17.934 1.00 65.62 93 LYS A C 1
ATOM 772 O O . LYS A 1 93 ? 4.141 -2.480 -18.676 1.00 65.62 93 LYS A O 1
ATOM 777 N N . TRP A 1 94 ? 6.349 -2.627 -18.377 1.00 63.03 94 TRP A N 1
ATOM 778 C CA . TRP A 1 94 ? 6.611 -3.016 -19.764 1.00 63.03 94 TRP A CA 1
ATOM 779 C C . TRP A 1 94 ? 6.447 -4.524 -19.976 1.00 63.03 94 TRP A C 1
ATOM 781 O O . TRP A 1 94 ? 7.006 -5.333 -19.231 1.00 63.03 94 TRP A O 1
ATOM 791 N N . TYR A 1 95 ? 5.764 -4.893 -21.062 1.00 59.44 95 TYR A N 1
ATOM 792 C CA . TYR A 1 95 ? 5.659 -6.260 -21.575 1.00 59.44 95 TYR A CA 1
ATOM 793 C C . TYR A 1 95 ? 6.287 -6.317 -22.973 1.00 59.44 95 TYR A C 1
ATOM 795 O O . TYR A 1 95 ? 5.656 -5.998 -23.980 1.00 59.44 95 TYR A O 1
ATOM 803 N N . GLY A 1 96 ? 7.568 -6.690 -23.049 1.00 66.00 96 GLY A N 1
ATOM 804 C CA . GLY A 1 96 ? 8.317 -6.639 -24.311 1.00 66.00 96 GLY A CA 1
ATOM 805 C C . GLY A 1 96 ? 8.453 -5.201 -24.827 1.00 66.00 96 GLY A C 1
ATOM 806 O O . GLY A 1 96 ? 9.026 -4.369 -24.128 1.00 66.00 96 GLY A O 1
ATOM 807 N N . ASN A 1 97 ? 7.914 -4.931 -26.021 1.00 64.62 97 ASN A N 1
ATOM 808 C CA . ASN A 1 97 ? 7.880 -3.600 -26.650 1.00 64.62 97 ASN A CA 1
ATOM 809 C C . ASN A 1 97 ? 6.563 -2.838 -26.394 1.00 64.62 97 ASN A C 1
ATOM 811 O O . ASN A 1 97 ? 6.366 -1.760 -26.950 1.00 64.62 97 ASN A O 1
ATOM 815 N N . ALA A 1 98 ? 5.646 -3.401 -25.601 1.00 59.66 98 ALA A N 1
ATOM 816 C CA . ALA A 1 98 ? 4.376 -2.773 -25.258 1.00 59.66 98 ALA A CA 1
ATOM 817 C C . ALA A 1 98 ? 4.408 -2.211 -23.831 1.00 59.66 98 ALA A C 1
ATOM 819 O O . ALA A 1 98 ? 4.900 -2.850 -22.896 1.00 59.66 98 ALA A O 1
ATOM 820 N N . VAL A 1 99 ? 3.839 -1.019 -23.664 1.00 64.12 99 VAL A N 1
ATOM 821 C CA . VAL A 1 99 ? 3.585 -0.415 -22.355 1.00 64.12 99 VAL A CA 1
ATOM 822 C C . VAL A 1 99 ? 2.260 -0.970 -21.833 1.00 64.12 99 VAL A C 1
ATOM 824 O O . VAL A 1 99 ? 1.222 -0.784 -22.464 1.00 64.12 99 VAL A O 1
ATOM 827 N N . GLY A 1 100 ? 2.295 -1.692 -20.714 1.00 60.28 100 GLY A N 1
ATOM 828 C CA . GLY A 1 100 ? 1.113 -2.269 -20.085 1.00 60.28 100 GLY A CA 1
ATOM 829 C C . GLY A 1 100 ? 0.680 -1.485 -18.851 1.00 60.28 100 GLY A C 1
ATOM 830 O O . GLY A 1 100 ? 1.477 -1.268 -17.941 1.00 60.28 100 GLY A O 1
ATOM 831 N N . GLY A 1 101 ? -0.609 -1.139 -18.823 1.00 61.53 101 GLY A N 1
ATOM 832 C CA . GLY A 1 101 ? -1.334 -0.622 -17.661 1.00 61.53 101 GLY A CA 1
ATOM 833 C C . GLY A 1 101 ? -1.059 0.846 -17.331 1.00 61.53 101 GLY A C 1
ATOM 834 O O . GLY A 1 101 ? 0.057 1.213 -16.992 1.00 61.53 101 GLY A O 1
ATOM 835 N N . LEU A 1 102 ? -2.110 1.665 -17.384 1.00 63.94 102 LEU A N 1
ATOM 836 C CA . LEU A 1 102 ? -2.198 2.972 -16.734 1.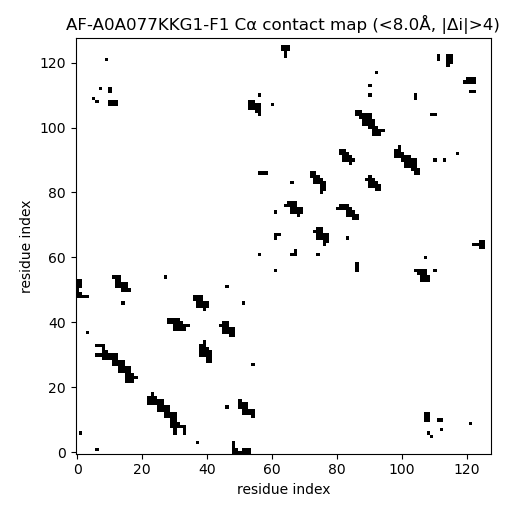00 63.94 102 LEU A CA 1
ATOM 837 C C . LEU A 1 102 ? -3.262 2.827 -15.644 1.00 63.94 102 LEU A C 1
ATOM 839 O O . LEU A 1 102 ? -4.452 2.806 -15.952 1.00 63.94 102 LEU A O 1
ATOM 843 N N . VAL A 1 103 ? -2.847 2.659 -14.391 1.00 71.81 103 VAL A N 1
ATOM 844 C CA . VAL A 1 103 ? -3.766 2.658 -13.242 1.00 71.81 103 VAL A CA 1
ATOM 845 C C . VAL A 1 103 ? -3.435 3.869 -12.396 1.00 71.81 103 VAL A C 1
ATOM 847 O O . VAL A 1 103 ? -2.310 3.956 -11.907 1.00 71.81 103 VAL A O 1
ATOM 850 N N . MET A 1 104 ? -4.389 4.788 -12.237 1.00 79.62 104 MET A N 1
ATOM 851 C CA . MET A 1 104 ? -4.223 5.908 -11.312 1.00 79.62 104 MET A CA 1
ATOM 852 C C . MET A 1 104 ? -4.137 5.372 -9.886 1.00 79.62 104 MET A C 1
ATOM 854 O O . MET A 1 104 ? -4.957 4.548 -9.479 1.00 79.62 104 MET A O 1
ATOM 858 N N . ILE A 1 105 ? -3.113 5.812 -9.161 1.00 85.56 105 ILE A N 1
ATOM 859 C CA . ILE A 1 105 ? -2.826 5.377 -7.798 1.00 85.56 105 ILE A CA 1
ATOM 860 C C . ILE A 1 105 ? -2.584 6.606 -6.927 1.00 85.56 105 IL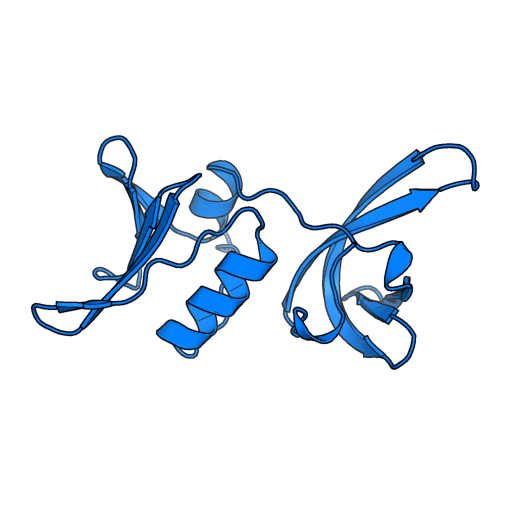E A C 1
ATOM 862 O O . ILE A 1 105 ? -1.631 7.351 -7.139 1.00 85.56 105 ILE A O 1
ATOM 866 N N . ASP A 1 106 ? -3.447 6.785 -5.935 1.00 88.94 106 ASP A N 1
ATOM 867 C CA . ASP A 1 106 ? -3.369 7.890 -4.975 1.00 88.94 106 ASP A CA 1
ATOM 868 C C . ASP A 1 106 ? -2.858 7.406 -3.614 1.00 88.94 106 ASP A C 1
ATOM 870 O O . ASP A 1 106 ? -2.350 8.189 -2.810 1.00 88.94 106 ASP A O 1
ATOM 874 N N . TYR A 1 107 ? -2.976 6.100 -3.346 1.00 91.94 107 TYR A N 1
ATOM 875 C CA . TYR A 1 107 ? -2.687 5.511 -2.045 1.00 91.94 107 TYR A CA 1
ATOM 876 C C . TYR A 1 107 ? -1.678 4.361 -2.104 1.00 91.94 107 TYR A C 1
ATOM 878 O O . TYR A 1 107 ? -1.637 3.574 -3.051 1.00 91.94 107 TYR A O 1
ATOM 886 N N . VAL A 1 108 ? -0.919 4.203 -1.018 1.00 93.56 108 VAL A N 1
ATOM 887 C CA . VAL A 1 108 ? 0.093 3.151 -0.825 1.00 93.56 108 VAL A CA 1
ATOM 888 C C . VAL A 1 108 ? -0.475 1.751 -1.074 1.00 93.56 108 VAL A C 1
ATOM 890 O O . VAL A 1 108 ? 0.098 0.992 -1.852 1.00 93.56 108 VAL A O 1
ATOM 893 N N . HIS A 1 109 ? -1.635 1.420 -0.500 1.00 93.62 109 HIS A N 1
ATOM 894 C CA . HIS A 1 109 ? -2.254 0.102 -0.685 1.00 93.62 109 HIS A CA 1
ATOM 895 C C . HIS A 1 109 ? -2.594 -0.213 -2.154 1.00 93.62 109 HIS A C 1
ATOM 897 O O . HIS A 1 109 ? -2.506 -1.363 -2.576 1.00 93.62 109 HIS A O 1
ATOM 903 N N . GLN A 1 110 ? -2.943 0.797 -2.961 1.00 91.69 110 GLN A N 1
ATOM 904 C CA . GLN A 1 110 ? -3.223 0.608 -4.387 1.00 91.69 110 GLN A CA 1
ATOM 905 C C . GLN A 1 110 ? -1.939 0.291 -5.151 1.00 91.69 110 GLN A C 1
ATOM 907 O O . GLN A 1 110 ? -1.935 -0.612 -5.989 1.00 91.69 110 GLN A O 1
ATOM 912 N N . LEU A 1 111 ? -0.842 0.987 -4.827 1.00 91.56 111 LEU A N 1
ATOM 913 C CA . LEU A 1 111 ? 0.477 0.669 -5.365 1.00 91.56 111 LEU A CA 1
ATOM 914 C C . LEU A 1 111 ? 0.881 -0.766 -5.006 1.00 91.56 111 LEU A C 1
ATOM 916 O O . LEU A 1 111 ? 1.292 -1.503 -5.897 1.00 91.56 111 LEU A O 1
ATOM 920 N N . GLN A 1 112 ? 0.728 -1.178 -3.744 1.00 93.38 112 GLN A N 1
ATOM 921 C CA . GLN A 1 112 ? 1.055 -2.538 -3.296 1.00 93.38 112 GLN A CA 1
ATOM 922 C C . GLN A 1 112 ? 0.233 -3.594 -4.047 1.00 93.38 112 GLN A C 1
ATOM 924 O O . GLN A 1 112 ? 0.797 -4.537 -4.603 1.00 93.38 112 GLN A O 1
ATOM 929 N N . ASN A 1 113 ? -1.084 -3.390 -4.152 1.00 92.00 113 ASN A N 1
ATOM 930 C CA . ASN A 1 113 ? -1.976 -4.274 -4.898 1.00 92.00 113 ASN A CA 1
ATOM 931 C C . ASN A 1 113 ? -1.559 -4.392 -6.373 1.00 92.00 113 ASN A C 1
ATOM 933 O O . ASN A 1 113 ? -1.450 -5.502 -6.897 1.00 92.00 113 ASN A O 1
ATOM 937 N N . CYS A 1 114 ? -1.304 -3.262 -7.044 1.00 88.81 114 CYS A N 1
ATOM 938 C CA . CYS A 1 114 ? -0.893 -3.250 -8.449 1.00 88.81 114 CYS A CA 1
ATOM 939 C C . CYS A 1 114 ? 0.473 -3.907 -8.642 1.00 88.81 114 CYS A C 1
ATOM 941 O O . CYS A 1 114 ? 0.653 -4.709 -9.558 1.00 88.81 114 CYS A O 1
ATOM 943 N N . PHE A 1 115 ? 1.430 -3.590 -7.772 1.00 88.94 115 PHE A N 1
ATOM 944 C CA . PHE A 1 115 ? 2.760 -4.171 -7.817 1.00 88.94 115 PHE A CA 1
ATOM 945 C C . PHE A 1 115 ? 2.690 -5.688 -7.699 1.00 88.94 115 PHE A C 1
ATOM 947 O O . PHE A 1 115 ? 3.257 -6.374 -8.543 1.00 88.94 115 PHE A O 1
ATOM 954 N N . ASN A 1 116 ? 1.920 -6.213 -6.743 1.00 90.25 116 ASN A N 1
ATOM 955 C CA . ASN A 1 116 ? 1.760 -7.651 -6.596 1.00 90.25 116 ASN A CA 1
ATOM 956 C C . ASN A 1 116 ? 1.096 -8.304 -7.816 1.00 90.25 116 ASN A C 1
ATOM 958 O O . ASN A 1 116 ? 1.568 -9.344 -8.264 1.00 90.25 116 ASN A O 1
ATOM 962 N N . ILE A 1 117 ? 0.065 -7.690 -8.408 1.00 86.25 117 ILE A N 1
ATOM 963 C CA . ILE A 1 117 ? -0.534 -8.191 -9.661 1.00 86.25 117 ILE A CA 1
ATOM 964 C C . ILE A 1 117 ? 0.532 -8.306 -10.757 1.00 86.25 117 ILE A C 1
ATOM 966 O O . ILE A 1 117 ? 0.556 -9.269 -11.523 1.00 86.25 117 ILE A O 1
ATOM 970 N N . PHE A 1 118 ? 1.432 -7.329 -10.832 1.00 82.31 118 PHE A N 1
ATOM 971 C CA . PHE A 1 118 ? 2.460 -7.292 -11.853 1.00 82.31 118 PHE A CA 1
ATOM 972 C C . PHE A 1 118 ?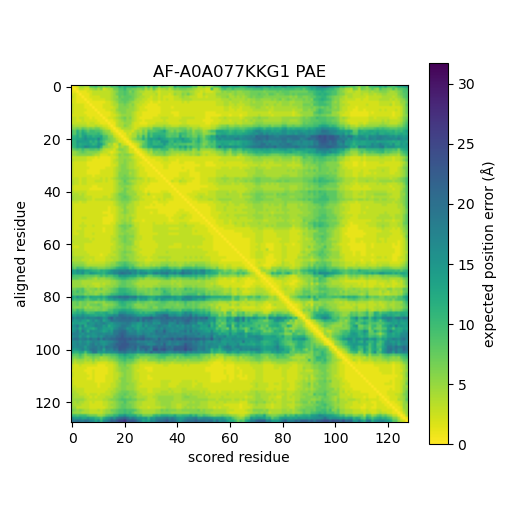 3.619 -8.246 -11.590 1.00 82.31 118 PHE A C 1
ATOM 974 O O . PHE A 1 118 ? 4.107 -8.863 -12.536 1.00 82.31 118 PHE A O 1
ATOM 981 N N . THR A 1 119 ? 4.123 -8.334 -10.366 1.00 85.06 119 THR A N 1
ATOM 982 C CA . THR A 1 119 ? 5.370 -9.046 -10.043 1.00 85.06 119 THR A CA 1
ATOM 983 C C . THR A 1 119 ? 5.135 -10.404 -9.393 1.00 85.06 119 THR A C 1
ATOM 985 O O . THR A 1 119 ? 6.061 -11.206 -9.354 1.00 85.06 119 THR A O 1
ATOM 988 N N . SER A 1 120 ? 3.912 -10.678 -8.927 1.00 86.44 120 SER A N 1
ATOM 989 C CA . SER A 1 120 ? 3.580 -11.797 -8.034 1.00 86.44 120 SER A CA 1
ATOM 990 C C . SER A 1 120 ? 4.342 -11.774 -6.698 1.00 86.44 120 SER A C 1
ATOM 992 O O . SER A 1 120 ? 4.380 -12.783 -6.000 1.00 86.44 120 SER A O 1
ATOM 994 N N . GLU A 1 121 ? 4.920 -10.631 -6.318 1.00 90.12 121 GLU A N 1
ATOM 995 C CA . GLU A 1 121 ? 5.613 -10.425 -5.043 1.00 90.12 121 GLU A CA 1
ATOM 996 C C . GLU A 1 121 ? 4.956 -9.302 -4.231 1.00 90.12 121 GLU A C 1
ATOM 998 O O . GLU A 1 121 ? 4.361 -8.376 -4.784 1.00 90.12 121 GLU A O 1
ATOM 1003 N N . GLU A 1 122 ? 5.040 -9.378 -2.904 1.00 90.75 122 GLU A N 1
ATOM 1004 C CA . GLU A 1 122 ? 4.577 -8.296 -2.032 1.00 90.75 122 GLU A CA 1
ATOM 1005 C C . GLU A 1 122 ? 5.559 -7.122 -2.059 1.00 90.75 122 GLU A C 1
ATOM 1007 O O . GLU A 1 122 ? 6.776 -7.306 -1.993 1.00 90.75 122 GLU A O 1
ATOM 1012 N N . LEU A 1 123 ? 5.028 -5.901 -2.145 1.00 91.38 123 LEU A N 1
ATOM 1013 C CA . LEU A 1 123 ? 5.843 -4.694 -2.073 1.00 91.38 123 LEU A CA 1
ATOM 1014 C C . LEU A 1 123 ? 6.110 -4.351 -0.603 1.00 91.38 123 LEU A C 1
ATOM 1016 O O . LEU A 1 123 ? 5.224 -3.866 0.106 1.00 91.38 123 LEU A O 1
ATOM 1020 N N . THR A 1 124 ? 7.334 -4.615 -0.153 1.00 90.38 124 THR A N 1
ATOM 1021 C CA . THR A 1 124 ? 7.777 -4.404 1.230 1.00 90.38 124 THR A CA 1
ATOM 1022 C C . THR A 1 124 ? 8.749 -3.234 1.339 1.00 90.38 124 THR A C 1
ATOM 1024 O O . THR A 1 124 ? 9.449 -2.891 0.387 1.00 90.38 124 THR A O 1
ATOM 1027 N N . ILE A 1 125 ? 8.808 -2.617 2.520 1.00 90.06 125 ILE A N 1
ATOM 1028 C CA . ILE A 1 125 ? 9.806 -1.588 2.833 1.00 90.06 125 ILE A CA 1
ATOM 1029 C C . ILE A 1 125 ? 11.199 -2.240 2.830 1.00 90.06 125 ILE A C 1
ATOM 1031 O O . ILE A 1 125 ? 11.353 -3.350 3.340 1.00 90.06 125 ILE A O 1
ATOM 1035 N N . LYS A 1 126 ? 12.204 -1.569 2.255 1.00 80.75 126 LYS A N 1
ATOM 1036 C CA . LYS A 1 126 ? 13.607 -1.990 2.348 1.00 80.75 126 LYS A CA 1
ATOM 1037 C C . LYS A 1 126 ? 14.048 -1.973 3.813 1.00 80.75 126 LYS A C 1
ATOM 1039 O O . LYS A 1 126 ? 13.971 -0.932 4.463 1.00 80.75 126 LYS A O 1
ATOM 1044 N N . GLU A 1 127 ? 14.538 -3.104 4.311 1.00 63.75 127 GLU A N 1
ATOM 1045 C CA . GLU A 1 127 ? 15.333 -3.122 5.540 1.00 63.75 127 GLU A CA 1
ATOM 1046 C C . GLU A 1 127 ? 16.649 -2.377 5.256 1.00 63.75 127 GLU A C 1
ATOM 1048 O O . GLU A 1 127 ? 17.276 -2.611 4.218 1.00 63.75 127 GLU A O 1
ATOM 1053 N N . GLN A 1 128 ? 16.996 -1.408 6.111 1.00 47.28 128 GLN A N 1
ATOM 1054 C CA . GLN A 1 128 ? 18.277 -0.691 6.049 1.00 47.28 128 GLN A CA 1
ATOM 1055 C C . GLN A 1 128 ? 19.425 -1.571 6.534 1.00 47.28 128 GLN A C 1
ATOM 1057 O O . GLN A 1 128 ? 19.220 -2.297 7.533 1.00 47.28 128 GLN A O 1
#

Secondary structure (DSSP, 8-state):
---GGG--TT-EEEEEEE-SSSEEEEEEEEEEEEETTEEEETTS-EEEGGGEEPPB--HHHHHHTTEEEEETTEEEETTEEEEEEETTTEEEEEETTEEEEEE---BHHHHHHHHHHHHSS---PPP-

Mean predicted aligned error: 6.18 Å

Sequence (128 aa):
MIAPQELRIGNILNAIATNGIETINFYEIKVNEILTDGIREEKGLKFPYHTLVGTLLTEEWLLKFGFEKRDDDKYYHHKYDRTWVKIESCIVKWYGNAVGGLVMIDYVHQLQNCFNIFTSEELTIKEQ

Nearest PDB structures (foldseek):
  7pel-assembly1_D  TM=6.032E-01  e=2.667E+00  Simian T-lymphotropic virus 1
  1mnd-assembly1_A  TM=5.326E-01  e=4.685E+00  Dictyostelium discoideum
  5mrc-assembly1_M  TM=4.191E-01  e=3.740E+00  Saccharomyces cerevisiae
  7d2p-assembly1_B  TM=2.511E-01  e=8.231E+00  Deinococcu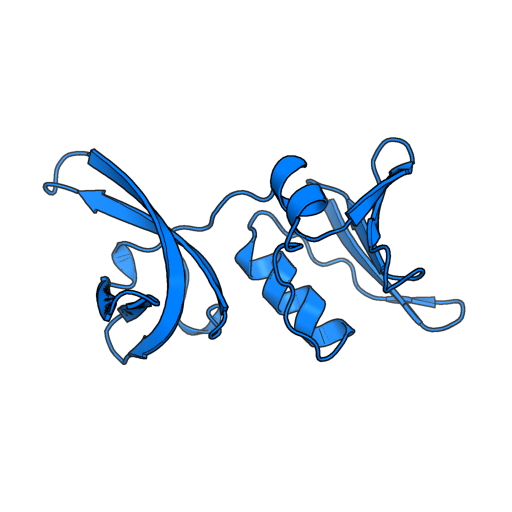s radiodurans

Foldseek 3Di:
DDDLVLDDQQFWWWFFDDPVPDTDDIDTFGFHARDPQAGAGPVGDTGGPVRTDFAFDDPVLLVQLQWDDDDPFWTAHPVQNQWIDGRQWAIWGDDDPDIDDTDGDGGRSNVQVVVCVVPVDGRGGDDD

Solvent-accessible surface area (backbone atoms only — not comparable to full-atom values): 7374 Å² total; per-residue (Å²): 111,57,58,77,90,76,63,52,74,64,34,45,30,27,36,52,45,61,87,85,83,52,82,75,48,79,40,85,43,40,33,59,42,86,51,100,70,26,34,26,29,79,90,65,54,73,46,47,45,89,36,31,36,74,31,71,57,46,71,70,55,42,46,40,52,42,28,41,78,79,51,102,63,36,28,36,30,75,91,41,90,54,34,37,36,29,82,89,51,22,48,38,37,56,58,89,96,42,85,42,63,82,46,76,47,65,24,41,33,53,48,35,53,52,46,22,74,72,71,77,44,84,72,53,70,63,83,130